Protein AF-A7SZ40-F1 (afdb_monomer)

Sequence (132 aa):
LRVLYLAQSWETMAKLIRAIAHSVDPIFNITCILGVIIYVFAVVGMRVFGPHYTAEAFGSRGIPRWNFTDFTHSFMMVFRILCSEWVEPLWDCMRVTNTAALLFFLPALIVGNFIVSSLCSRPEGKDANTAS

Solvent-accessible surface area (backbone atoms only — not comparable to full-atom values): 7582 Å² total; per-residue (Å²): 116,74,67,58,54,54,56,50,50,51,54,51,50,52,52,51,52,50,54,50,55,68,53,40,67,76,46,48,60,55,49,53,54,50,50,53,51,44,50,53,51,13,55,52,42,25,70,70,46,19,84,46,73,38,50,79,73,45,47,97,73,38,72,60,93,76,40,28,74,45,65,69,41,13,37,55,45,47,51,38,34,62,74,69,57,36,66,65,61,46,54,57,42,38,75,50,76,35,77,68,46,53,72,59,48,52,59,53,48,53,52,41,51,50,52,54,46,58,60,68,66,53,76,91,78,90,85,87,83,86,83,126

Secondary structure (DSSP, 8-state):
-HHHHHHHHHHHHHHHHHHHHHHHHHHHHHHHHHHHHHHHHHHHHHHHHGGG--HHHHGGG-S-SS-SSSHHHHHHHHHHHHTT--HHHHHHHHHHS-THHHHHHHHHHHHHHHHHHHHHTS-S-SSSS---

Structure (mmCIF, N/CA/C/O backbone):
data_AF-A7SZ40-F1
#
_entry.id   AF-A7SZ40-F1
#
loop_
_atom_site.group_PDB
_atom_site.id
_atom_site.type_symbol
_atom_site.label_atom_id
_atom_site.label_alt_id
_atom_site.label_comp_id
_atom_site.label_asym_id
_atom_site.label_entity_id
_atom_site.label_seq_id
_atom_site.pdbx_PDB_ins_code
_atom_site.Cartn_x
_atom_site.Cartn_y
_atom_site.Cartn_z
_atom_site.occupancy
_atom_site.B_iso_or_equiv
_atom_site.auth_seq_id
_atom_site.auth_comp_id
_atom_site.auth_asym_id
_atom_site.auth_atom_id
_atom_site.pdbx_PDB_model_num
ATOM 1 N N . LEU A 1 1 ? -8.849 -17.238 48.350 1.00 54.59 1 LEU A N 1
ATOM 2 C CA . LEU A 1 1 ? -8.370 -15.938 47.815 1.00 54.59 1 LEU A CA 1
ATOM 3 C C . LEU A 1 1 ? -7.775 -15.992 46.395 1.00 54.59 1 LEU A C 1
ATOM 5 O O . LEU A 1 1 ? -8.074 -15.084 45.638 1.00 54.59 1 LEU A O 1
ATOM 9 N N . ARG A 1 2 ? -6.998 -17.011 45.973 1.00 65.50 2 ARG A N 1
ATOM 10 C CA . ARG A 1 2 ? -6.407 -17.057 44.605 1.00 65.50 2 ARG A CA 1
ATOM 11 C C . ARG A 1 2 ? -7.420 -17.242 43.455 1.00 65.50 2 ARG A C 1
ATOM 13 O O . ARG A 1 2 ? -7.244 -16.660 42.397 1.00 65.50 2 ARG A O 1
ATOM 20 N N . VAL A 1 3 ? -8.504 -17.990 43.677 1.00 63.72 3 VAL A 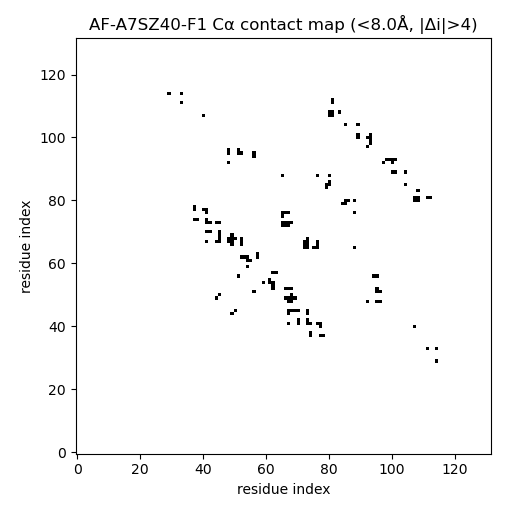N 1
ATOM 21 C CA . VAL A 1 3 ? -9.583 -18.212 42.686 1.00 63.72 3 VAL A CA 1
ATOM 22 C C . VAL A 1 3 ? -10.413 -16.948 42.407 1.00 63.72 3 VAL A C 1
ATOM 24 O O . VAL A 1 3 ? -10.858 -16.750 41.283 1.00 63.72 3 VAL A O 1
ATOM 27 N N . LEU A 1 4 ? -10.563 -16.051 43.390 1.00 54.84 4 LEU A N 1
ATOM 28 C CA . LEU A 1 4 ? -11.281 -14.781 43.209 1.00 54.84 4 LEU A CA 1
ATOM 29 C C . LEU A 1 4 ? -10.517 -13.818 42.287 1.00 54.84 4 LEU A C 1
ATOM 31 O O . LEU A 1 4 ? -11.141 -13.095 4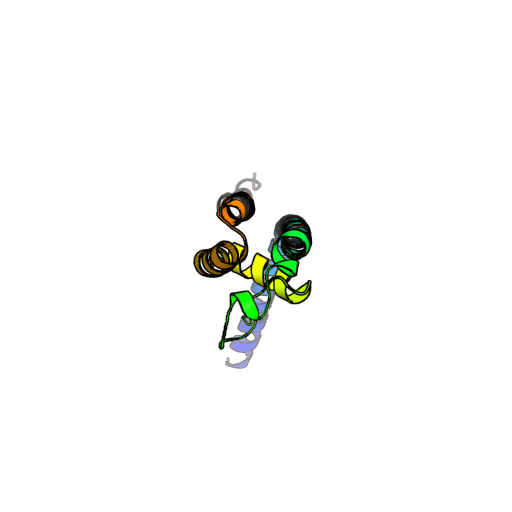1.523 1.00 54.84 4 LEU A O 1
ATOM 35 N N . TYR A 1 5 ? -9.180 -13.874 42.288 1.00 62.16 5 TYR A N 1
ATOM 36 C CA . TYR A 1 5 ? -8.341 -13.116 41.353 1.00 62.16 5 TYR A CA 1
ATOM 37 C C . TYR A 1 5 ? -8.532 -13.565 39.895 1.00 62.16 5 TYR A C 1
ATOM 39 O O . TYR A 1 5 ? -8.551 -12.722 39.003 1.00 62.16 5 TYR A O 1
ATOM 47 N N . LEU A 1 6 ? -8.717 -14.870 39.646 1.00 60.19 6 LEU A N 1
ATOM 48 C CA . LEU A 1 6 ? -9.021 -15.390 38.305 1.00 60.19 6 LEU A CA 1
ATOM 49 C C . LEU A 1 6 ? -10.449 -15.043 37.855 1.00 60.19 6 LEU A C 1
ATOM 51 O O . LEU A 1 6 ? -10.664 -14.721 36.691 1.00 60.19 6 LEU A O 1
ATOM 55 N N . ALA A 1 7 ? -11.426 -15.076 38.767 1.00 64.06 7 ALA A N 1
ATOM 56 C CA . ALA A 1 7 ? -12.791 -14.640 38.461 1.00 64.06 7 ALA A CA 1
ATOM 57 C C . ALA A 1 7 ? -12.839 -13.133 38.133 1.00 64.06 7 ALA A C 1
ATOM 59 O O . ALA A 1 7 ? -13.490 -12.717 37.176 1.00 64.06 7 ALA A O 1
ATOM 60 N N . GLN A 1 8 ? -12.078 -12.322 38.873 1.00 62.31 8 GLN A N 1
ATOM 61 C CA . GLN A 1 8 ? -11.975 -10.880 38.656 1.00 62.31 8 GLN A CA 1
ATOM 62 C C . GLN A 1 8 ? -11.199 -10.522 37.375 1.00 62.31 8 GLN A C 1
ATOM 64 O O . GLN A 1 8 ? -11.572 -9.567 36.687 1.00 62.31 8 GLN A O 1
ATOM 69 N N . SER A 1 9 ? -10.162 -11.285 37.001 1.00 72.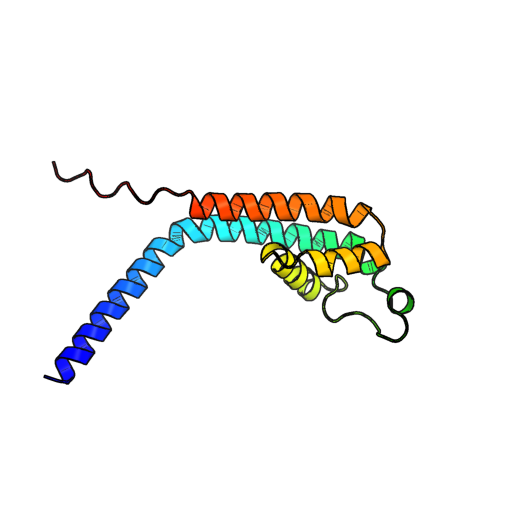88 9 SER A N 1
ATOM 70 C CA . SER A 1 9 ? -9.463 -11.088 35.722 1.00 72.88 9 SER A CA 1
ATOM 71 C C . SER A 1 9 ? -10.343 -11.467 34.528 1.00 72.88 9 SER A C 1
ATOM 73 O O . SER A 1 9 ? -10.328 -10.747 33.531 1.00 72.88 9 SER A O 1
ATOM 75 N N . TRP A 1 10 ? -11.175 -12.509 34.650 1.00 78.31 10 TRP A N 1
ATOM 76 C CA . TRP A 1 10 ? -12.138 -12.912 33.620 1.00 78.31 10 TRP A CA 1
ATOM 77 C C . TRP A 1 10 ? -13.231 -11.860 33.392 1.00 78.31 10 TRP A C 1
ATOM 79 O O . TRP A 1 10 ? -13.510 -11.498 32.248 1.00 78.31 10 TRP A O 1
ATOM 89 N N . GLU A 1 11 ? -13.805 -11.299 34.461 1.00 77.94 11 GLU A N 1
ATOM 90 C CA . GLU A 1 11 ? -14.770 -10.200 34.332 1.00 77.94 11 GLU A CA 1
ATOM 91 C C . GLU A 1 11 ? -14.147 -8.926 33.748 1.00 77.94 11 GLU A C 1
ATOM 93 O O . GLU A 1 11 ? -14.786 -8.230 32.958 1.00 77.94 11 GLU A O 1
ATOM 98 N N . THR A 1 12 ? -12.902 -8.614 34.116 1.00 81.88 12 THR A N 1
ATOM 99 C CA . THR A 1 12 ? -12.181 -7.446 33.586 1.00 81.88 12 THR A CA 1
ATOM 100 C C . THR A 1 12 ? -11.863 -7.629 32.099 1.00 81.88 12 THR A C 1
ATOM 102 O O . THR A 1 12 ? -12.130 -6.733 31.301 1.00 81.88 12 THR A O 1
ATOM 105 N N . MET A 1 13 ? -11.399 -8.813 31.690 1.00 80.50 13 MET A N 1
ATOM 106 C CA . MET A 1 13 ? -11.206 -9.164 30.278 1.00 80.50 13 MET A CA 1
ATOM 107 C C . MET A 1 13 ? -12.510 -9.094 29.480 1.00 80.50 13 MET A C 1
ATOM 109 O O . MET A 1 13 ? -12.525 -8.551 28.380 1.00 80.50 13 MET A O 1
ATOM 113 N N . ALA A 1 14 ? -13.616 -9.605 30.030 1.00 82.88 14 ALA A N 1
ATOM 114 C CA . ALA A 1 14 ? -14.916 -9.563 29.364 1.00 82.88 14 ALA A CA 1
ATOM 115 C C . ALA A 1 14 ? -15.415 -8.121 29.162 1.00 82.88 14 ALA A C 1
ATOM 117 O O . ALA A 1 14 ? -16.004 -7.817 28.123 1.00 82.88 14 ALA A O 1
ATOM 118 N N . LYS A 1 15 ? -15.147 -7.221 30.119 1.00 83.69 15 LYS A N 1
ATOM 119 C CA . LYS A 1 15 ? -15.425 -5.781 29.984 1.00 83.69 15 LYS A CA 1
ATOM 120 C C . LYS A 1 15 ? -14.569 -5.145 28.883 1.00 83.69 15 LYS A C 1
ATOM 122 O O . LYS A 1 15 ? -15.116 -4.416 28.063 1.00 83.69 15 LYS A O 1
ATOM 127 N N . LEU A 1 16 ? -13.278 -5.478 28.803 1.00 84.56 16 LEU A N 1
ATOM 128 C CA . LEU A 1 16 ? -12.390 -5.005 27.730 1.00 84.56 16 LEU A CA 1
ATOM 129 C C . LEU A 1 16 ? -12.832 -5.509 26.348 1.00 84.56 16 LEU A C 1
ATOM 131 O O . LEU A 1 16 ? -12.909 -4.724 25.410 1.00 84.56 16 LEU A O 1
ATOM 135 N N . ILE A 1 17 ? -13.195 -6.788 26.224 1.00 85.62 17 ILE A N 1
ATOM 136 C CA . ILE A 1 17 ? -13.687 -7.365 24.962 1.00 85.62 17 ILE A CA 1
ATOM 137 C C . ILE A 1 17 ? -14.999 -6.700 24.530 1.00 85.62 17 ILE A C 1
ATOM 139 O O . ILE A 1 17 ? -15.158 -6.391 23.353 1.00 85.62 17 ILE A O 1
ATOM 143 N N . ARG A 1 18 ? -15.926 -6.426 25.460 1.00 83.06 18 ARG A N 1
ATOM 144 C CA . ARG A 1 18 ? -17.162 -5.681 25.148 1.00 83.06 18 ARG A CA 1
ATOM 145 C C . ARG A 1 18 ? -16.889 -4.237 24.743 1.00 83.06 18 ARG A C 1
ATOM 147 O O . ARG A 1 18 ? -17.533 -3.756 23.819 1.00 83.06 18 ARG A O 1
ATOM 154 N N . ALA A 1 19 ? -15.937 -3.570 25.394 1.00 82.00 19 ALA A N 1
ATOM 155 C CA . ALA A 1 19 ? -15.529 -2.216 25.028 1.00 82.00 19 ALA A CA 1
ATOM 156 C C . ALA A 1 19 ? -14.921 -2.174 23.615 1.00 82.00 19 ALA A C 1
ATOM 158 O O . ALA A 1 19 ? -15.258 -1.293 22.825 1.00 82.00 19 ALA A O 1
ATOM 159 N N . ILE A 1 20 ? -14.098 -3.169 23.261 1.00 83.50 20 ILE A N 1
ATOM 160 C CA . ILE A 1 20 ? -13.578 -3.336 21.899 1.00 83.50 20 ILE A CA 1
ATOM 161 C C . ILE A 1 20 ? -14.734 -3.595 20.929 1.00 83.50 20 ILE A C 1
ATOM 163 O O . ILE A 1 20 ? -14.846 -2.886 19.938 1.00 83.50 20 ILE A O 1
ATOM 167 N N . ALA A 1 21 ? -15.630 -4.541 21.229 1.00 82.56 21 ALA A N 1
ATOM 168 C CA . ALA A 1 21 ? -16.752 -4.897 20.359 1.00 82.56 21 ALA A CA 1
ATOM 169 C C . ALA A 1 21 ? -17.688 -3.709 20.072 1.00 82.56 21 ALA A C 1
ATOM 171 O O . ALA A 1 21 ? -18.026 -3.474 18.919 1.00 82.56 21 ALA A O 1
ATOM 172 N N . HIS A 1 22 ? -18.028 -2.909 21.086 1.00 79.75 22 HIS A N 1
ATOM 173 C CA . HIS A 1 22 ? -18.842 -1.698 20.918 1.00 79.75 22 HIS A CA 1
ATOM 174 C C . HIS A 1 22 ? -18.119 -0.610 20.105 1.00 79.75 22 HIS A C 1
ATOM 176 O O . HIS A 1 22 ? -18.740 0.221 19.445 1.00 79.75 22 HIS A O 1
ATOM 182 N N . SER A 1 23 ? -16.786 -0.618 20.129 1.00 76.94 23 SER A N 1
ATOM 183 C CA . SER A 1 23 ? -15.970 0.285 19.321 1.00 76.94 23 SER A CA 1
ATOM 184 C C . SER A 1 23 ? -15.819 -0.196 17.873 1.00 76.94 23 SER A C 1
ATOM 186 O O . SER A 1 23 ? -15.443 0.603 17.021 1.00 76.94 23 SER A O 1
ATOM 188 N N . VAL A 1 24 ? -16.119 -1.463 17.554 1.00 80.75 24 VAL A N 1
ATOM 189 C CA . VAL A 1 24 ? -15.955 -2.012 16.196 1.00 80.75 24 VAL A CA 1
ATOM 190 C C . VAL A 1 24 ? -17.021 -1.490 15.233 1.00 80.75 24 VAL A C 1
ATOM 192 O O . VAL A 1 24 ? -16.668 -1.195 14.093 1.00 80.75 24 VAL A O 1
ATOM 195 N N . ASP A 1 25 ? -18.277 -1.298 15.653 1.00 74.44 25 ASP A N 1
ATOM 196 C CA . ASP A 1 25 ? -19.354 -0.874 14.735 1.00 74.44 25 ASP A CA 1
ATOM 197 C C . ASP A 1 25 ? -19.050 0.463 14.022 1.00 74.44 25 ASP A C 1
ATOM 199 O O . ASP A 1 25 ? -19.160 0.543 12.792 1.00 74.44 25 ASP A O 1
ATOM 203 N N . PRO A 1 26 ? -18.570 1.514 14.718 1.00 78.00 26 PRO A N 1
ATOM 204 C CA . PRO A 1 26 ? -18.209 2.774 14.076 1.00 78.00 26 PRO A CA 1
ATOM 205 C C . PRO A 1 26 ? -16.876 2.725 13.316 1.00 78.00 26 PRO A C 1
ATOM 207 O O . PRO A 1 26 ? -16.641 3.595 12.472 1.00 78.00 26 PRO A O 1
ATOM 210 N N . ILE A 1 27 ? -15.990 1.779 13.649 1.00 80.69 27 ILE A N 1
ATOM 211 C CA . ILE A 1 27 ? -14.688 1.574 12.993 1.00 80.69 27 ILE A CA 1
ATOM 212 C C . ILE A 1 27 ? -14.883 0.823 11.673 1.00 80.69 27 ILE A C 1
ATOM 214 O O . ILE A 1 27 ? -14.288 1.197 10.665 1.00 80.69 27 ILE A O 1
ATOM 218 N N . PHE A 1 28 ? -15.768 -0.174 11.647 1.00 82.62 28 PHE A N 1
ATOM 219 C CA . PHE A 1 28 ? -15.986 -1.052 10.502 1.00 82.62 28 PHE A CA 1
ATOM 220 C C . PHE A 1 28 ? -16.405 -0.291 9.242 1.00 82.62 28 PHE A C 1
ATOM 222 O O . PHE A 1 28 ? -15.873 -0.556 8.170 1.00 82.62 28 PHE A O 1
ATOM 229 N N . ASN A 1 29 ? -17.283 0.709 9.362 1.00 82.19 29 ASN A N 1
ATOM 230 C CA . ASN A 1 29 ? -17.687 1.538 8.221 1.00 82.19 29 ASN A CA 1
ATOM 231 C C . ASN A 1 29 ? -16.478 2.248 7.572 1.00 82.19 29 ASN A C 1
ATOM 233 O O . ASN A 1 29 ? -16.287 2.210 6.357 1.00 82.19 29 ASN A O 1
ATOM 237 N N . ILE A 1 30 ? -15.599 2.823 8.398 1.00 81.69 30 ILE A N 1
ATOM 238 C CA . ILE A 1 30 ? -14.377 3.494 7.938 1.00 81.69 30 ILE A CA 1
ATOM 239 C C . ILE A 1 30 ? -13.396 2.473 7.345 1.00 81.69 30 ILE A C 1
ATOM 241 O O . ILE A 1 30 ? -12.816 2.719 6.287 1.00 81.69 30 ILE A O 1
ATOM 245 N N . THR A 1 31 ? -13.247 1.305 7.976 1.00 84.19 31 THR A N 1
ATOM 246 C CA . THR A 1 31 ? -12.420 0.200 7.469 1.00 84.19 31 THR A CA 1
ATOM 247 C C . THR A 1 31 ? -12.914 -0.318 6.118 1.00 84.19 31 THR A C 1
ATOM 249 O O . THR A 1 31 ? -12.094 -0.572 5.239 1.00 84.19 31 THR A O 1
ATOM 252 N N . CYS A 1 32 ? -14.227 -0.434 5.907 1.00 86.44 32 CYS A N 1
ATOM 253 C CA . CYS A 1 32 ? -14.800 -0.822 4.619 1.00 86.44 32 CYS A CA 1
ATOM 254 C C . CYS A 1 32 ? -14.475 0.198 3.527 1.00 86.44 32 CYS A C 1
ATOM 256 O O . CYS A 1 32 ? -14.009 -0.190 2.455 1.00 86.44 32 CYS A O 1
ATOM 258 N N . ILE A 1 33 ? -14.661 1.492 3.802 1.00 86.25 33 ILE A N 1
ATOM 259 C CA . ILE A 1 33 ? -14.327 2.567 2.855 1.00 86.25 33 ILE A CA 1
ATOM 260 C C . ILE A 1 33 ? -12.830 2.537 2.519 1.00 86.25 33 ILE A C 1
ATOM 262 O O . ILE A 1 33 ? -12.458 2.556 1.345 1.00 86.25 33 ILE A O 1
ATOM 266 N N . LEU A 1 34 ? -11.971 2.415 3.536 1.00 83.94 34 LEU A N 1
ATOM 267 C CA . LEU A 1 34 ? -10.526 2.285 3.354 1.00 83.94 34 LEU A CA 1
ATOM 268 C C . LEU A 1 34 ? -10.171 1.047 2.518 1.00 83.94 34 LEU A C 1
ATOM 270 O O . LEU A 1 34 ? -9.344 1.136 1.616 1.00 83.94 34 LEU A O 1
ATOM 274 N N . GLY A 1 35 ? -10.822 -0.091 2.764 1.00 87.50 35 GLY A N 1
ATOM 275 C CA . GLY A 1 35 ? -10.628 -1.325 2.003 1.00 87.50 35 GLY A CA 1
ATOM 276 C C . GLY A 1 35 ? -10.975 -1.174 0.520 1.00 87.50 35 GLY A C 1
ATOM 277 O O . GLY A 1 35 ? -10.218 -1.635 -0.334 1.00 87.50 35 GLY A O 1
ATOM 278 N N . VAL A 1 36 ? -12.067 -0.474 0.197 1.00 89.69 36 VAL A N 1
ATOM 279 C CA . VAL A 1 36 ? -12.441 -0.160 -1.196 1.00 89.69 36 VAL A CA 1
ATOM 280 C C . VAL A 1 36 ? -11.397 0.743 -1.852 1.00 89.69 36 VAL A C 1
ATOM 282 O O . VAL A 1 36 ? -10.998 0.497 -2.989 1.00 89.69 36 VAL A O 1
ATOM 285 N N . ILE A 1 37 ? -10.908 1.753 -1.131 1.00 86.12 37 ILE A N 1
ATOM 286 C CA . ILE A 1 37 ? -9.844 2.639 -1.614 1.00 86.12 37 ILE A CA 1
ATOM 287 C C . ILE A 1 37 ? -8.575 1.827 -1.911 1.00 86.12 37 ILE A C 1
ATOM 289 O O . ILE A 1 37 ? -8.043 1.912 -3.019 1.00 86.12 37 ILE A O 1
ATOM 293 N N . ILE A 1 38 ? -8.132 0.983 -0.972 1.00 89.56 38 ILE A N 1
ATOM 294 C CA . ILE A 1 38 ? -6.971 0.098 -1.154 1.00 89.56 38 ILE A CA 1
ATOM 295 C C . ILE A 1 38 ? -7.155 -0.790 -2.385 1.00 89.56 38 ILE A C 1
ATOM 297 O O . ILE A 1 38 ? -6.227 -0.925 -3.178 1.00 89.56 38 ILE A O 1
ATOM 301 N N . TYR A 1 39 ? -8.341 -1.371 -2.569 1.00 91.19 39 TYR A N 1
ATOM 302 C CA . TYR A 1 39 ? -8.644 -2.215 -3.721 1.00 91.19 39 TYR A CA 1
ATOM 303 C C . TYR A 1 39 ? -8.486 -1.461 -5.048 1.00 91.19 39 TYR A C 1
ATOM 305 O O . TYR A 1 39 ? -7.795 -1.942 -5.948 1.00 91.19 39 TYR A O 1
ATOM 313 N N . VAL A 1 40 ? -9.071 -0.264 -5.160 1.00 91.69 40 VAL A N 1
ATOM 314 C CA . VAL A 1 40 ? -8.967 0.564 -6.372 1.00 91.69 40 VAL A CA 1
ATOM 315 C C . VAL A 1 40 ? -7.508 0.923 -6.654 1.00 91.69 40 VAL A C 1
ATOM 317 O O . VAL A 1 40 ? -7.037 0.712 -7.772 1.00 91.69 40 VAL A O 1
ATOM 320 N N . PHE A 1 41 ? -6.767 1.394 -5.647 1.00 88.69 41 PHE A N 1
ATOM 321 C CA . PHE A 1 41 ? -5.347 1.713 -5.806 1.00 88.69 41 PHE A CA 1
ATOM 322 C C . PHE A 1 41 ? -4.516 0.470 -6.158 1.00 88.69 41 PHE A C 1
ATOM 324 O O . PHE A 1 41 ? -3.665 0.549 -7.036 1.00 88.69 41 PHE A O 1
ATOM 331 N N . ALA A 1 42 ? -4.775 -0.699 -5.572 1.00 91.12 42 ALA A N 1
ATOM 332 C CA . ALA A 1 42 ? -4.045 -1.925 -5.904 1.00 91.12 42 ALA A CA 1
ATOM 333 C C . ALA A 1 42 ? -4.264 -2.348 -7.367 1.00 91.12 42 ALA A C 1
ATOM 335 O O . ALA A 1 42 ? -3.307 -2.701 -8.059 1.00 91.12 42 ALA A O 1
ATOM 336 N N . VAL A 1 43 ? -5.505 -2.265 -7.860 1.00 91.56 43 VAL A N 1
ATOM 337 C CA . VAL A 1 43 ? -5.828 -2.581 -9.260 1.00 91.56 43 VAL A CA 1
ATOM 338 C C . VAL A 1 43 ? -5.190 -1.566 -10.204 1.00 91.56 43 VAL A C 1
ATOM 340 O O . VAL A 1 43 ? -4.530 -1.963 -11.161 1.00 91.56 43 VAL A O 1
ATOM 343 N N . VAL A 1 44 ? -5.339 -0.265 -9.943 1.00 90.44 44 VAL A N 1
ATOM 344 C CA . VAL A 1 44 ? -4.736 0.777 -10.790 1.00 90.44 44 VAL A CA 1
ATOM 345 C C . VAL A 1 44 ? -3.209 0.672 -10.774 1.00 90.44 44 VAL A C 1
ATOM 347 O O . VAL A 1 44 ? -2.590 0.718 -11.833 1.00 90.44 44 VAL A O 1
ATOM 350 N N . GLY A 1 45 ? -2.604 0.458 -9.605 1.00 86.88 45 GLY A N 1
ATOM 351 C CA . GLY A 1 45 ? -1.160 0.309 -9.444 1.00 86.88 45 GLY A CA 1
ATOM 352 C C . GLY A 1 45 ? -0.601 -0.871 -10.236 1.00 86.88 45 GLY A C 1
ATOM 353 O O . GLY A 1 45 ? 0.381 -0.711 -10.955 1.00 86.88 45 GLY A O 1
ATOM 354 N N . MET A 1 46 ? -1.270 -2.026 -10.213 1.00 88.81 46 MET A N 1
ATOM 355 C CA . MET A 1 46 ? -0.896 -3.151 -11.075 1.00 88.81 46 MET A CA 1
ATOM 356 C C . MET A 1 46 ? -0.990 -2.791 -12.560 1.00 88.81 46 MET A C 1
ATOM 358 O O . MET A 1 46 ? -0.103 -3.127 -13.338 1.00 88.81 46 MET A O 1
ATOM 362 N N . ARG A 1 47 ? -2.066 -2.120 -12.985 1.00 88.38 47 ARG A N 1
ATOM 363 C CA . ARG A 1 47 ? -2.265 -1.801 -14.407 1.00 88.38 47 ARG A CA 1
ATOM 364 C C . ARG A 1 47 ? -1.258 -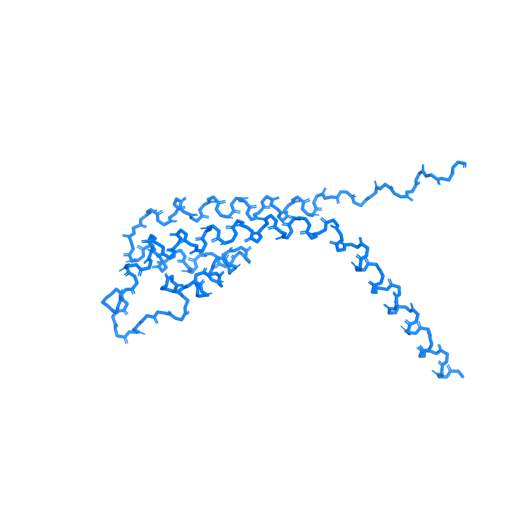0.782 -14.925 1.00 88.38 47 ARG A C 1
ATOM 366 O O . ARG A 1 47 ? -0.840 -0.891 -16.072 1.00 88.38 47 ARG A O 1
ATOM 373 N N . VAL A 1 48 ? -0.888 0.185 -14.091 1.00 85.94 48 VAL A N 1
ATOM 374 C CA . VAL A 1 48 ? 0.035 1.265 -14.452 1.00 85.94 48 VAL A CA 1
ATOM 375 C C . VAL A 1 48 ? 1.484 0.826 -14.287 1.00 85.94 48 VAL A C 1
ATOM 377 O O . VAL A 1 48 ? 2.263 0.981 -15.217 1.00 85.94 48 VAL A O 1
ATOM 380 N N . PHE A 1 49 ? 1.861 0.271 -13.134 1.00 84.25 49 PHE A N 1
ATOM 381 C CA . PHE A 1 49 ? 3.257 -0.045 -12.821 1.00 84.25 49 PHE A CA 1
ATOM 382 C C . PHE A 1 49 ? 3.638 -1.491 -13.149 1.00 84.25 49 PHE A C 1
ATOM 384 O O . PHE A 1 49 ? 4.796 -1.741 -13.467 1.00 84.25 49 PHE A O 1
ATOM 391 N N . GLY A 1 50 ? 2.698 -2.439 -13.115 1.00 83.62 50 GLY A N 1
ATOM 392 C CA . GLY A 1 50 ? 2.966 -3.868 -13.322 1.00 83.62 50 GLY A CA 1
ATOM 393 C C . GLY A 1 50 ? 3.759 -4.198 -14.594 1.00 83.62 50 GLY A C 1
ATOM 394 O O . GLY A 1 50 ? 4.756 -4.908 -14.481 1.00 83.62 50 GLY A O 1
ATOM 395 N N . PRO A 1 51 ? 3.424 -3.640 -15.778 1.00 83.38 51 PRO A N 1
ATOM 396 C CA . PRO A 1 51 ? 4.184 -3.883 -17.009 1.00 83.38 51 PRO A CA 1
ATOM 397 C C . PRO A 1 51 ? 5.629 -3.372 -16.970 1.00 83.38 51 PRO A C 1
ATOM 399 O O . PRO A 1 51 ? 6.472 -3.852 -17.723 1.00 83.38 51 PRO A O 1
ATOM 402 N N . HIS A 1 52 ? 5.916 -2.391 -16.115 1.00 81.56 52 HIS A N 1
ATOM 403 C CA . HIS A 1 52 ? 7.239 -1.790 -16.011 1.00 81.56 52 HIS A CA 1
ATOM 404 C C . HIS A 1 52 ? 8.153 -2.554 -15.043 1.00 81.56 52 HIS A C 1
ATOM 406 O O . HIS A 1 52 ? 9.369 -2.484 -15.195 1.00 81.56 52 HIS A O 1
ATOM 412 N N . TYR A 1 53 ? 7.604 -3.327 -14.093 1.00 79.81 53 TYR A N 1
ATOM 413 C CA . TYR A 1 53 ? 8.374 -4.176 -13.171 1.00 79.81 53 TYR A CA 1
ATOM 414 C C . TYR A 1 53 ? 8.992 -5.387 -13.901 1.00 79.81 53 TYR A C 1
ATOM 416 O O . TYR A 1 53 ? 8.562 -6.529 -13.740 1.00 79.81 53 TYR A O 1
ATOM 424 N N . THR A 1 54 ? 10.023 -5.144 -14.710 1.00 77.19 54 THR A N 1
ATOM 425 C CA . THR A 1 54 ? 10.771 -6.173 -15.444 1.00 77.19 54 THR A CA 1
ATOM 426 C C . THR A 1 54 ? 12.119 -6.461 -14.781 1.00 77.19 54 THR A C 1
ATOM 428 O O . THR A 1 54 ? 12.674 -5.635 -14.054 1.00 77.19 54 THR A O 1
ATOM 431 N N . ALA A 1 55 ? 12.686 -7.644 -15.042 1.00 70.06 55 ALA A N 1
ATOM 432 C CA . ALA A 1 55 ? 14.015 -8.011 -14.544 1.00 70.06 55 ALA A CA 1
ATOM 433 C C . ALA A 1 55 ? 15.122 -7.062 -15.051 1.00 70.06 55 ALA A C 1
ATOM 435 O O . ALA A 1 55 ? 16.122 -6.859 -14.368 1.00 70.06 55 ALA A O 1
ATOM 436 N N . GLU A 1 56 ? 14.919 -6.427 -16.209 1.00 68.25 56 GLU A N 1
ATOM 437 C CA . GLU A 1 56 ? 15.837 -5.434 -16.777 1.00 68.25 56 GLU A CA 1
ATOM 438 C C . GLU A 1 56 ? 15.864 -4.131 -15.966 1.00 68.25 56 GLU A C 1
ATOM 440 O O . GLU A 1 56 ? 16.930 -3.544 -15.793 1.00 68.25 56 GLU A O 1
ATOM 445 N N . ALA A 1 57 ? 14.727 -3.716 -15.391 1.00 68.75 57 ALA A N 1
ATOM 446 C CA . ALA A 1 57 ? 14.635 -2.503 -14.575 1.00 68.75 57 ALA A CA 1
ATOM 447 C C . ALA A 1 57 ? 15.369 -2.620 -13.223 1.00 68.75 57 ALA A C 1
ATOM 449 O O . ALA A 1 57 ? 15.787 -1.613 -12.651 1.00 68.75 57 ALA A O 1
ATOM 450 N N . PHE A 1 58 ? 15.555 -3.845 -12.717 1.00 71.25 58 PHE A N 1
ATOM 451 C CA . PHE A 1 58 ? 16.190 -4.116 -11.419 1.00 71.25 58 PHE A CA 1
ATOM 452 C C . PHE A 1 58 ? 17.544 -4.846 -11.519 1.00 71.25 58 PHE A C 1
ATOM 454 O O . PHE A 1 58 ? 18.206 -5.080 -10.500 1.00 71.25 58 PHE A O 1
ATOM 461 N N . GLY A 1 59 ? 18.000 -5.159 -12.736 1.00 71.56 59 GLY A N 1
ATOM 462 C CA . GLY A 1 59 ? 19.311 -5.749 -13.007 1.00 71.56 59 GLY A CA 1
ATOM 463 C C . GLY A 1 59 ? 19.540 -7.091 -12.297 1.00 71.56 59 GLY A C 1
ATOM 464 O O . GLY A 1 59 ? 18.651 -7.935 -12.207 1.00 71.56 59 GLY A O 1
ATOM 465 N N . SER A 1 60 ? 20.744 -7.296 -11.750 1.00 65.00 60 SER A N 1
ATOM 466 C CA . SER A 1 60 ? 21.152 -8.559 -11.106 1.00 65.00 60 SER A CA 1
ATOM 467 C C . SER A 1 60 ? 20.408 -8.900 -9.809 1.00 65.00 60 SER A C 1
ATOM 469 O O . SER A 1 60 ? 20.556 -10.011 -9.302 1.00 65.00 60 SER A O 1
ATOM 471 N N . ARG A 1 61 ? 19.615 -7.968 -9.258 1.00 64.75 61 ARG A N 1
ATOM 472 C CA . ARG A 1 61 ? 18.819 -8.187 -8.038 1.00 64.75 61 ARG A CA 1
ATOM 473 C C . ARG A 1 61 ? 17.462 -8.844 -8.307 1.00 64.75 61 ARG A C 1
ATOM 475 O O . ARG A 1 61 ? 16.860 -9.339 -7.358 1.00 64.75 61 ARG A O 1
ATOM 482 N N . GLY A 1 62 ? 17.012 -8.894 -9.565 1.00 71.19 62 GLY A N 1
ATOM 483 C CA . GLY A 1 62 ? 15.692 -9.421 -9.923 1.00 71.19 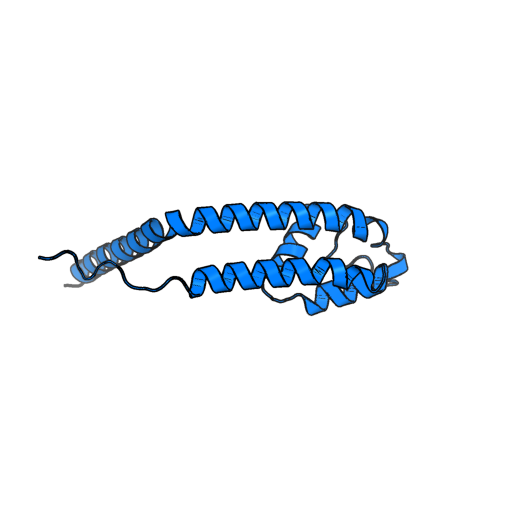62 GLY A CA 1
ATOM 484 C C . GLY A 1 62 ? 14.537 -8.555 -9.402 1.00 71.19 62 GLY A C 1
ATOM 485 O O . GLY A 1 62 ? 14.747 -7.488 -8.829 1.00 71.19 62 GLY A O 1
ATOM 486 N N . ILE A 1 63 ? 13.299 -9.003 -9.629 1.00 76.69 63 ILE A N 1
ATOM 487 C CA . ILE A 1 63 ? 12.091 -8.273 -9.212 1.00 76.69 63 ILE A CA 1
ATOM 488 C C . ILE A 1 63 ? 12.052 -8.194 -7.673 1.00 76.69 63 ILE A C 1
ATOM 490 O O . ILE A 1 63 ? 12.179 -9.229 -7.010 1.00 76.69 63 ILE A O 1
ATOM 494 N N . PRO A 1 64 ? 11.864 -7.001 -7.078 1.00 78.19 64 PRO A N 1
ATOM 495 C CA . PRO A 1 64 ? 11.799 -6.856 -5.630 1.00 78.19 64 PRO A CA 1
ATOM 496 C C . PRO A 1 64 ? 10.599 -7.612 -5.047 1.00 78.19 64 PRO A C 1
ATOM 498 O O . PRO A 1 64 ? 9.545 -7.737 -5.672 1.00 78.19 64 PRO A O 1
ATOM 501 N N . ARG A 1 65 ? 10.736 -8.081 -3.800 1.00 81.00 65 ARG A N 1
ATOM 502 C CA . ARG A 1 65 ? 9.659 -8.770 -3.056 1.00 81.00 65 ARG A CA 1
ATOM 503 C C . ARG A 1 65 ? 8.386 -7.919 -2.930 1.00 81.00 65 ARG A C 1
ATOM 505 O O . ARG A 1 65 ? 7.289 -8.454 -2.824 1.00 81.00 65 ARG A O 1
ATOM 512 N N . TRP A 1 66 ? 8.565 -6.604 -2.925 1.00 84.56 66 TRP A N 1
ATOM 513 C CA . TRP A 1 66 ? 7.536 -5.581 -2.827 1.00 84.56 66 TRP A CA 1
ATOM 514 C C . TRP A 1 66 ? 7.348 -4.954 -4.209 1.00 84.56 66 TRP A C 1
ATOM 516 O O . TRP A 1 66 ? 8.181 -4.171 -4.652 1.00 84.56 66 TRP A O 1
ATOM 526 N N . ASN A 1 67 ? 6.305 -5.364 -4.927 1.00 84.81 67 ASN A N 1
ATOM 527 C CA . ASN A 1 67 ? 6.112 -5.007 -6.331 1.00 84.81 67 ASN A CA 1
ATOM 528 C C . ASN A 1 67 ? 4.623 -4.852 -6.684 1.00 84.81 67 ASN A C 1
ATOM 530 O O . ASN A 1 67 ? 3.741 -5.131 -5.869 1.00 84.81 67 ASN A O 1
ATOM 534 N N . PHE A 1 68 ? 4.369 -4.426 -7.922 1.00 87.00 68 PHE A N 1
ATOM 535 C CA . PHE A 1 68 ? 3.031 -4.277 -8.496 1.00 87.00 68 PHE A CA 1
ATOM 536 C C . PHE A 1 68 ? 2.724 -5.321 -9.589 1.00 87.00 68 PHE A C 1
ATOM 538 O O . PHE A 1 68 ? 1.911 -5.061 -10.474 1.00 87.00 68 PHE A O 1
ATOM 545 N N . THR A 1 69 ? 3.379 -6.491 -9.574 1.00 85.75 69 THR A N 1
ATOM 546 C CA . THR A 1 69 ? 3.181 -7.512 -10.626 1.00 85.75 69 THR A CA 1
ATOM 547 C C . THR A 1 69 ? 1.846 -8.233 -10.472 1.00 85.75 69 THR A C 1
ATOM 549 O O . THR A 1 69 ? 1.132 -8.421 -11.451 1.00 85.75 69 THR A O 1
ATOM 552 N N . ASP A 1 70 ? 1.482 -8.579 -9.234 1.00 88.44 70 ASP A N 1
ATOM 553 C CA . ASP A 1 70 ? 0.256 -9.314 -8.909 1.00 88.44 70 ASP A CA 1
ATOM 554 C C . ASP A 1 70 ? -0.632 -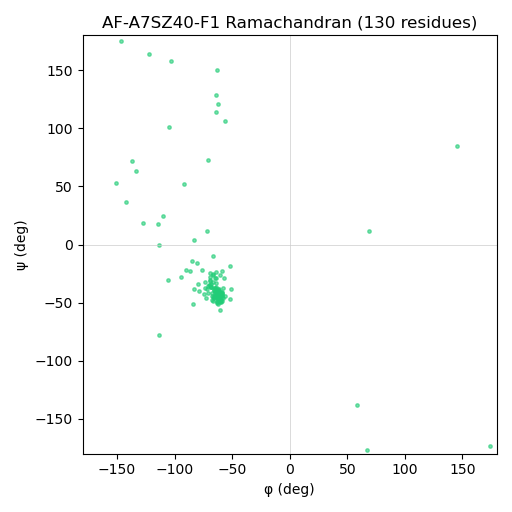8.549 -7.935 1.00 88.44 70 ASP A C 1
ATOM 556 O O . ASP A 1 70 ? -0.200 -7.618 -7.249 1.00 88.44 70 ASP A O 1
ATOM 560 N N . PHE A 1 71 ? -1.898 -8.965 -7.843 1.00 89.00 71 PHE A N 1
ATOM 561 C CA . PHE A 1 71 ? -2.899 -8.259 -7.044 1.00 89.00 71 PHE A CA 1
ATOM 562 C C . PHE A 1 71 ? -2.535 -8.294 -5.565 1.00 89.00 71 PHE A C 1
ATOM 564 O O . PHE A 1 71 ? -2.561 -7.264 -4.902 1.00 89.00 71 PHE A O 1
ATOM 571 N N . THR A 1 72 ? -2.131 -9.460 -5.063 1.00 88.19 72 THR A N 1
ATOM 572 C CA . THR A 1 72 ? -1.755 -9.643 -3.660 1.00 88.19 72 THR A CA 1
ATOM 573 C C . THR A 1 72 ? -0.526 -8.809 -3.290 1.00 88.19 72 THR A C 1
ATOM 575 O O . THR A 1 72 ? -0.530 -8.149 -2.253 1.00 88.19 72 THR A O 1
ATOM 578 N N . HIS A 1 73 ? 0.496 -8.776 -4.153 1.00 89.56 73 HIS A N 1
ATOM 579 C CA . HIS A 1 73 ? 1.693 -7.952 -3.951 1.00 89.56 73 HIS A CA 1
ATOM 580 C C . HIS A 1 73 ? 1.356 -6.453 -3.992 1.00 89.56 73 HIS A C 1
ATOM 582 O O . HIS A 1 73 ? 1.727 -5.715 -3.079 1.00 89.56 73 HIS A O 1
ATOM 588 N N . SER A 1 74 ? 0.546 -6.029 -4.968 1.00 89.94 74 SER A N 1
ATOM 589 C CA . SER A 1 74 ? 0.062 -4.646 -5.094 1.00 89.94 74 SER A CA 1
ATOM 590 C C . SER A 1 74 ? -0.789 -4.219 -3.895 1.00 89.94 74 SER A C 1
ATOM 592 O O . SER A 1 74 ? -0.656 -3.103 -3.399 1.00 89.94 74 SER A O 1
ATOM 594 N N . PHE A 1 75 ? -1.644 -5.109 -3.391 1.00 90.06 75 PHE A N 1
ATOM 595 C CA . PHE A 1 75 ? -2.474 -4.864 -2.215 1.00 90.06 75 PHE A CA 1
ATOM 596 C C . PHE A 1 75 ? -1.616 -4.638 -0.967 1.00 90.06 75 PHE A C 1
ATOM 598 O O . PHE A 1 75 ? -1.795 -3.639 -0.270 1.00 90.06 75 PHE A O 1
ATOM 605 N N . MET A 1 76 ? -0.647 -5.523 -0.708 1.00 89.31 76 MET A N 1
ATOM 606 C CA . MET A 1 76 ? 0.263 -5.367 0.431 1.00 89.31 76 MET A CA 1
ATOM 607 C C . MET A 1 76 ? 1.143 -4.114 0.300 1.00 89.31 76 MET A C 1
ATOM 609 O O . MET A 1 76 ? 1.440 -3.470 1.305 1.00 89.31 76 MET A O 1
ATOM 613 N N . MET A 1 77 ? 1.517 -3.732 -0.925 1.00 88.94 77 MET A N 1
ATOM 614 C CA . MET A 1 77 ? 2.228 -2.482 -1.207 1.00 88.94 77 MET A CA 1
ATOM 615 C C . MET A 1 77 ? 1.407 -1.247 -0.837 1.00 88.94 77 MET A C 1
ATOM 617 O O . MET A 1 77 ? 1.887 -0.390 -0.096 1.00 88.94 77 MET A O 1
ATOM 621 N N . VAL A 1 78 ? 0.156 -1.167 -1.298 1.00 89.00 78 VAL A N 1
ATOM 622 C CA . VAL A 1 78 ? -0.753 -0.061 -0.951 1.00 89.00 78 VAL A CA 1
ATOM 623 C C . VAL A 1 78 ? -1.021 -0.021 0.552 1.00 89.00 78 VAL A C 1
ATOM 625 O O . VAL A 1 78 ? -1.031 1.056 1.145 1.00 89.00 78 VAL A O 1
ATOM 628 N N . PHE A 1 79 ? -1.154 -1.182 1.195 1.00 87.25 79 PHE A N 1
ATOM 629 C CA . PHE A 1 79 ? -1.262 -1.262 2.648 1.00 87.25 79 PHE A CA 1
ATOM 630 C C . PHE A 1 79 ? -0.027 -0.675 3.363 1.00 87.25 79 PHE A C 1
ATOM 632 O O . PHE A 1 79 ? -0.192 0.171 4.239 1.00 87.25 79 PHE A O 1
ATOM 639 N N . ARG A 1 80 ? 1.204 -1.028 2.951 1.00 87.31 80 ARG A N 1
ATOM 640 C CA . ARG A 1 80 ? 2.444 -0.438 3.510 1.00 87.31 80 ARG A CA 1
ATOM 641 C C . ARG A 1 80 ? 2.507 1.081 3.344 1.00 87.31 80 ARG A C 1
ATOM 643 O O . ARG A 1 80 ? 2.884 1.782 4.280 1.00 87.31 80 ARG A O 1
ATOM 650 N N . ILE A 1 81 ? 2.095 1.593 2.185 1.00 87.00 81 ILE A N 1
ATOM 651 C CA . ILE A 1 81 ? 2.046 3.037 1.905 1.00 87.00 81 ILE A CA 1
ATOM 652 C C . ILE A 1 81 ? 1.132 3.753 2.911 1.00 87.00 81 ILE A C 1
ATOM 654 O O . ILE A 1 81 ? 1.498 4.804 3.438 1.00 87.00 81 ILE A O 1
ATOM 658 N N . LEU A 1 82 ? -0.027 3.166 3.226 1.00 83.75 82 LEU A N 1
ATOM 659 C CA . LEU A 1 82 ? -0.967 3.712 4.211 1.00 83.75 82 LEU A CA 1
ATOM 660 C C . LEU A 1 82 ? -0.443 3.636 5.650 1.00 83.75 82 LEU A C 1
ATOM 662 O O . LEU A 1 82 ? -0.759 4.506 6.458 1.00 83.75 82 LEU A O 1
ATOM 666 N N . CYS A 1 83 ? 0.414 2.662 5.961 1.00 84.56 83 CYS A N 1
ATOM 667 C CA . CYS A 1 83 ? 1.155 2.596 7.224 1.00 84.56 83 CYS A CA 1
ATOM 668 C C . CYS A 1 83 ? 2.282 3.646 7.335 1.00 84.56 83 CYS A C 1
ATOM 670 O O . CYS A 1 83 ? 3.090 3.575 8.254 1.00 84.56 83 CYS A O 1
ATOM 672 N N . SER A 1 84 ? 2.325 4.637 6.436 1.00 80.38 84 SER A N 1
ATOM 673 C CA . SER A 1 84 ? 3.351 5.686 6.352 1.00 80.38 84 SER A CA 1
ATOM 674 C C . SER A 1 84 ? 4.747 5.211 5.924 1.00 80.38 84 SER A C 1
ATOM 676 O O . SER A 1 84 ? 5.684 6.007 5.923 1.00 80.38 84 SER A O 1
ATOM 678 N N . GLU A 1 85 ? 4.892 3.974 5.444 1.00 87.00 85 GLU A N 1
ATOM 679 C CA . GLU A 1 85 ? 6.124 3.471 4.814 1.00 87.00 85 GLU A CA 1
ATOM 680 C C . GLU A 1 85 ? 6.098 3.677 3.288 1.00 87.00 85 GLU A C 1
ATOM 682 O O . GLU A 1 85 ? 6.269 2.749 2.500 1.00 87.00 85 GLU A O 1
ATOM 687 N N . TRP A 1 86 ? 5.819 4.901 2.837 1.00 84.50 86 TRP A N 1
ATOM 688 C CA . TRP A 1 86 ? 5.587 5.193 1.415 1.00 84.50 86 TRP A CA 1
ATOM 689 C C . TRP A 1 86 ? 6.841 5.576 0.629 1.00 84.50 86 TRP A C 1
ATOM 691 O O . TRP A 1 86 ? 6.857 5.450 -0.595 1.00 84.50 86 TRP A O 1
ATOM 701 N N . VAL A 1 87 ? 7.885 6.047 1.314 1.00 84.94 87 VAL A N 1
ATOM 702 C CA . VAL A 1 87 ? 9.093 6.594 0.682 1.00 84.94 87 VAL A CA 1
ATOM 703 C C . VAL A 1 87 ? 9.808 5.520 -0.142 1.00 84.94 87 VAL A C 1
ATOM 705 O O . VAL A 1 87 ? 10.113 5.746 -1.308 1.00 84.94 87 VAL A O 1
ATOM 708 N N . GLU A 1 88 ? 10.020 4.334 0.425 1.00 84.94 88 GLU A N 1
ATOM 709 C CA . GLU A 1 88 ? 10.677 3.195 -0.236 1.00 84.94 88 GLU A CA 1
ATOM 710 C C . GLU A 1 88 ? 9.922 2.724 -1.503 1.00 84.94 88 GLU A C 1
ATOM 712 O O . GLU A 1 88 ? 10.508 2.787 -2.587 1.00 84.94 88 GLU A O 1
ATOM 717 N N . PRO A 1 89 ? 8.618 2.363 -1.431 1.00 84.50 89 PRO A N 1
ATOM 718 C CA . PRO A 1 89 ? 7.787 2.082 -2.603 1.00 84.50 89 PRO A CA 1
ATOM 719 C C . PRO A 1 89 ? 7.807 3.156 -3.690 1.00 84.50 89 PRO A C 1
ATOM 721 O O . PRO A 1 89 ? 7.765 2.837 -4.880 1.00 84.50 89 PRO A O 1
ATOM 724 N N . LEU A 1 90 ? 7.836 4.431 -3.294 1.00 85.75 90 LEU A N 1
ATOM 725 C CA . LEU A 1 90 ? 7.842 5.548 -4.227 1.00 85.75 90 LEU A CA 1
ATOM 726 C C . LEU A 1 90 ? 9.148 5.591 -5.023 1.00 85.75 90 LEU A C 1
ATOM 728 O O . LEU A 1 90 ? 9.102 5.717 -6.248 1.00 85.75 90 LEU A O 1
ATOM 732 N N . TRP A 1 91 ? 10.297 5.466 -4.351 1.00 83.12 91 TRP A N 1
ATOM 733 C CA . TRP A 1 91 ? 11.599 5.434 -5.021 1.00 83.12 91 TRP A CA 1
ATOM 734 C C . TRP A 1 91 ? 11.699 4.267 -6.001 1.00 83.12 91 TRP A C 1
ATOM 736 O O . TRP A 1 91 ? 12.187 4.457 -7.117 1.00 83.12 91 TRP A O 1
ATOM 746 N N . ASP A 1 92 ? 11.192 3.092 -5.623 1.00 82.56 92 ASP A N 1
ATOM 747 C CA . ASP A 1 92 ? 11.161 1.928 -6.509 1.00 82.56 92 ASP A CA 1
ATOM 748 C C . ASP A 1 92 ? 10.242 2.164 -7.715 1.00 82.56 92 ASP A C 1
ATOM 750 O O . ASP A 1 92 ? 10.639 1.893 -8.841 1.00 82.56 92 ASP A O 1
ATOM 754 N N . CYS A 1 93 ? 9.065 2.770 -7.546 1.00 84.19 93 CYS A N 1
ATOM 755 C CA . CYS A 1 93 ? 8.191 3.082 -8.686 1.00 84.19 93 CYS A CA 1
ATOM 756 C C . CYS A 1 93 ? 8.760 4.179 -9.603 1.00 84.19 93 CYS A C 1
ATOM 758 O O . CYS A 1 93 ? 8.617 4.100 -10.827 1.00 84.19 93 CYS A O 1
ATOM 760 N N . MET A 1 94 ? 9.424 5.192 -9.040 1.00 83.31 94 MET A N 1
ATOM 761 C CA . MET A 1 94 ? 10.057 6.273 -9.807 1.00 83.31 94 MET A CA 1
ATOM 762 C C . MET A 1 94 ? 11.230 5.781 -10.657 1.00 83.31 94 MET A C 1
ATOM 764 O O . MET A 1 94 ? 11.443 6.314 -11.744 1.00 83.31 94 MET A O 1
ATOM 768 N N . ARG A 1 95 ? 11.966 4.759 -10.197 1.00 80.38 95 ARG A N 1
ATOM 769 C CA . ARG A 1 95 ? 13.048 4.131 -10.976 1.00 80.38 95 ARG A CA 1
ATOM 770 C C . ARG A 1 95 ? 12.549 3.439 -12.242 1.00 80.38 95 ARG A C 1
ATOM 772 O O . ARG A 1 95 ? 13.302 3.330 -13.201 1.00 80.38 95 ARG A O 1
ATOM 779 N N . VAL A 1 96 ? 11.312 2.954 -12.221 1.00 76.88 96 VAL A N 1
ATOM 780 C CA . VAL A 1 96 ? 10.800 2.009 -13.218 1.00 76.88 96 VAL A CA 1
ATOM 781 C C . VAL A 1 96 ? 9.842 2.689 -14.207 1.00 76.88 96 VAL A C 1
ATOM 783 O O . VAL A 1 96 ? 9.784 2.291 -15.367 1.00 76.88 96 VAL A O 1
ATOM 786 N N . THR A 1 97 ? 9.106 3.728 -13.786 1.00 73.38 97 THR A N 1
ATOM 787 C CA . THR A 1 97 ? 8.192 4.464 -14.678 1.00 73.38 97 THR A CA 1
ATOM 788 C C . THR A 1 97 ? 8.639 5.911 -14.919 1.00 73.38 97 THR A C 1
ATOM 790 O O . THR A 1 97 ? 9.186 6.188 -15.981 1.00 73.38 97 THR A O 1
ATOM 793 N N . ASN A 1 98 ? 8.423 6.836 -13.972 1.00 75.25 98 ASN A N 1
ATOM 794 C CA . ASN A 1 98 ? 8.791 8.259 -14.010 1.00 75.25 98 ASN A CA 1
ATOM 795 C C . ASN A 1 98 ? 8.206 8.993 -12.774 1.00 75.25 98 ASN A C 1
ATOM 797 O O . ASN A 1 98 ? 7.524 8.391 -11.937 1.00 75.25 98 ASN A O 1
ATOM 801 N N . THR A 1 99 ? 8.335 10.324 -12.727 1.00 74.69 99 THR A N 1
ATOM 802 C CA . THR A 1 99 ? 7.678 11.259 -11.783 1.00 74.69 99 THR A CA 1
ATOM 803 C C . THR A 1 99 ? 6.149 11.090 -11.689 1.00 74.69 99 THR A C 1
ATOM 805 O O . THR A 1 99 ? 5.550 11.489 -10.695 1.00 74.69 99 THR A O 1
ATOM 808 N N . ALA A 1 100 ? 5.498 10.449 -12.669 1.00 70.31 100 ALA A N 1
ATOM 809 C CA . ALA A 1 100 ? 4.067 10.122 -12.630 1.00 70.31 100 ALA A CA 1
ATOM 810 C C . ALA A 1 100 ? 3.673 9.237 -11.427 1.00 70.31 100 ALA A C 1
ATOM 812 O O . ALA A 1 100 ? 2.528 9.295 -10.979 1.00 70.31 100 ALA A O 1
ATOM 813 N N . ALA A 1 101 ? 4.622 8.491 -10.845 1.00 80.25 101 ALA A N 1
ATOM 814 C CA . ALA A 1 101 ? 4.405 7.775 -9.590 1.00 80.25 101 ALA A CA 1
ATOM 815 C C . ALA A 1 101 ? 3.987 8.724 -8.449 1.00 80.25 101 ALA A C 1
ATOM 817 O O . ALA A 1 101 ? 3.080 8.404 -7.689 1.00 80.25 101 ALA A O 1
ATOM 818 N N . LEU A 1 102 ? 4.539 9.940 -8.368 1.00 80.06 102 LEU A N 1
ATOM 819 C CA . LEU A 1 102 ? 4.150 10.911 -7.335 1.00 80.06 102 LEU A CA 1
ATOM 820 C C . LEU A 1 102 ? 2.668 11.299 -7.422 1.00 80.06 102 LEU A C 1
ATOM 822 O O . LEU A 1 102 ? 2.006 11.420 -6.394 1.00 80.06 102 LEU A O 1
ATOM 826 N N . LEU A 1 103 ? 2.130 11.441 -8.637 1.00 78.75 103 LEU A N 1
ATOM 827 C CA . LEU A 1 103 ? 0.720 11.783 -8.852 1.00 78.75 103 LEU A CA 1
ATOM 828 C C . LEU A 1 103 ? -0.233 10.670 -8.393 1.00 78.75 103 LEU A C 1
ATOM 830 O O . LEU A 1 103 ? -1.373 10.955 -8.041 1.00 78.75 103 LEU A O 1
ATOM 834 N N . PHE A 1 104 ? 0.234 9.422 -8.357 1.00 79.25 104 PHE A N 1
ATOM 835 C CA . PHE A 1 104 ? -0.521 8.283 -7.837 1.00 79.25 104 PHE A CA 1
ATOM 836 C C . PHE A 1 104 ? -0.424 8.162 -6.306 1.00 79.25 104 PHE A C 1
ATOM 838 O O . PHE A 1 104 ? -1.410 7.853 -5.639 1.00 79.25 104 PHE A O 1
ATOM 845 N N . PHE A 1 105 ? 0.751 8.443 -5.738 1.00 78.88 105 PHE A N 1
ATOM 846 C CA . PHE A 1 105 ? 1.023 8.283 -4.306 1.00 78.88 105 PHE A CA 1
ATOM 847 C C . PHE A 1 105 ? 0.485 9.438 -3.446 1.00 78.88 105 PHE A C 1
ATOM 849 O O . PHE A 1 105 ? 0.034 9.204 -2.325 1.00 78.88 105 PHE A O 1
ATOM 856 N N . LEU A 1 106 ? 0.484 10.676 -3.955 1.00 81.75 106 LEU A N 1
ATOM 857 C CA . LEU A 1 106 ? 0.013 11.845 -3.200 1.00 81.75 106 LEU A CA 1
ATOM 858 C C . LEU A 1 106 ? -1.471 11.747 -2.788 1.00 81.75 106 LEU A C 1
ATOM 860 O O . LEU A 1 106 ? -1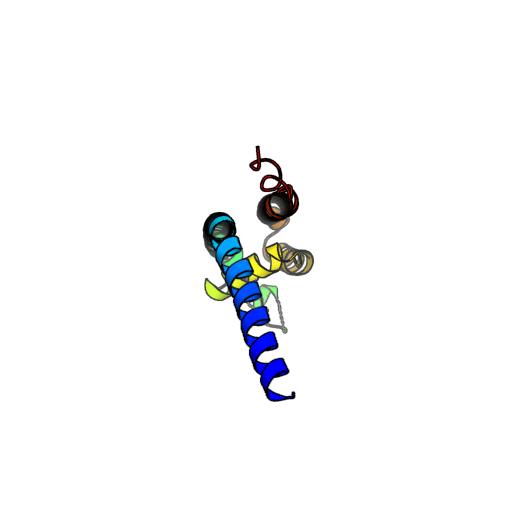.756 11.937 -1.604 1.00 81.75 106 LEU A O 1
ATOM 864 N N . PRO A 1 107 ? -2.423 11.396 -3.679 1.00 80.75 107 PRO A N 1
ATOM 865 C CA . PRO A 1 107 ? -3.820 11.217 -3.288 1.00 80.75 107 PRO A CA 1
ATOM 866 C C . PRO A 1 107 ? -4.010 10.090 -2.267 1.00 80.75 107 PRO A C 1
ATOM 868 O O . PRO A 1 107 ? -4.784 10.250 -1.328 1.00 80.75 107 PRO A O 1
ATOM 871 N N . ALA A 1 108 ? -3.281 8.977 -2.408 1.00 78.56 108 ALA A N 1
ATOM 872 C CA . ALA A 1 108 ? -3.358 7.851 -1.476 1.00 78.56 108 ALA A CA 1
ATOM 873 C C . ALA A 1 108 ? -2.922 8.250 -0.053 1.00 78.56 108 ALA A C 1
ATOM 875 O O . ALA A 1 108 ? -3.579 7.878 0.920 1.00 78.56 108 ALA A O 1
ATOM 876 N N . LEU A 1 109 ? -1.866 9.063 0.071 1.00 78.88 109 LEU A N 1
ATOM 877 C CA . LEU A 1 109 ? -1.371 9.571 1.355 1.00 78.88 109 LEU A CA 1
ATOM 878 C C . LEU A 1 109 ? -2.305 10.607 1.982 1.00 78.88 109 LEU A C 1
ATOM 880 O O . LEU A 1 109 ? -2.550 10.555 3.186 1.00 78.88 109 LEU A O 1
ATOM 884 N N . ILE A 1 110 ? -2.855 11.522 1.179 1.00 80.25 110 ILE A N 1
ATOM 885 C CA . ILE A 1 110 ? -3.814 12.529 1.655 1.00 80.25 110 ILE A CA 1
ATOM 886 C C . ILE A 1 110 ? -5.074 11.842 2.186 1.00 80.25 110 ILE A C 1
ATOM 888 O O . ILE A 1 110 ? -5.529 12.154 3.285 1.00 80.25 110 ILE A O 1
ATOM 892 N N . VAL A 1 111 ? -5.611 10.875 1.439 1.00 78.38 111 VAL A N 1
ATOM 893 C CA . VAL A 1 111 ? -6.805 10.120 1.835 1.00 78.38 111 VAL A CA 1
ATOM 894 C C . VAL A 1 111 ? -6.528 9.257 3.068 1.00 78.38 111 VAL A C 1
ATOM 896 O O . VAL A 1 111 ? -7.313 9.288 4.014 1.00 78.38 111 VAL A O 1
ATOM 899 N N . GLY A 1 112 ? -5.396 8.545 3.108 1.00 74.12 112 GLY A N 1
ATOM 900 C CA . GLY A 1 112 ? -4.990 7.755 4.274 1.00 74.12 112 GLY A CA 1
ATOM 901 C C . GLY A 1 112 ? -4.856 8.605 5.539 1.00 74.12 112 GLY A C 1
ATOM 902 O O . GLY A 1 112 ? -5.443 8.281 6.571 1.00 74.12 112 GLY A O 1
ATOM 903 N N . ASN A 1 113 ? -4.161 9.740 5.449 1.00 77.31 113 ASN A N 1
ATOM 904 C CA . ASN A 1 113 ? -3.949 10.633 6.588 1.00 77.31 113 ASN A CA 1
ATOM 905 C C . ASN A 1 113 ? -5.239 11.353 7.027 1.00 77.31 113 ASN A C 1
ATOM 907 O O . ASN A 1 113 ? -5.470 11.542 8.222 1.00 77.31 113 ASN A O 1
ATOM 911 N N . PHE A 1 114 ? -6.120 11.705 6.084 1.00 77.44 114 PHE A N 1
ATOM 912 C CA . PHE A 1 114 ? -7.439 12.262 6.391 1.00 77.44 114 PHE A CA 1
ATOM 913 C C . PHE A 1 114 ? -8.316 11.259 7.150 1.00 77.44 114 PHE A C 1
ATOM 915 O O . PHE A 1 114 ? -8.972 11.632 8.121 1.00 77.44 114 PHE A O 1
ATOM 922 N N . ILE A 1 115 ? -8.297 9.982 6.759 1.00 71.19 115 ILE A N 1
ATOM 923 C CA . ILE A 1 115 ? -9.041 8.916 7.444 1.00 71.19 115 ILE A CA 1
ATOM 924 C C . ILE A 1 115 ? -8.494 8.684 8.861 1.00 71.19 115 ILE A C 1
ATOM 926 O O . ILE A 1 115 ? -9.275 8.624 9.811 1.00 71.19 115 ILE A O 1
ATOM 930 N N . VAL A 1 116 ? -7.168 8.609 9.025 1.00 70.19 116 VAL A N 1
ATOM 931 C CA . VAL A 1 116 ? -6.518 8.445 10.342 1.00 70.19 116 VAL A CA 1
ATOM 932 C C . VAL A 1 116 ? -6.813 9.636 11.256 1.00 70.19 116 VAL A C 1
ATOM 934 O O . VAL A 1 116 ? -7.165 9.457 12.423 1.00 70.19 116 VAL A O 1
ATOM 937 N N . SER A 1 117 ? -6.752 10.852 10.715 1.00 62.59 117 SER A N 1
ATOM 938 C CA . SER A 1 117 ? -7.109 12.064 11.457 1.00 62.59 117 SER A CA 1
ATOM 939 C C . SER A 1 117 ? -8.600 12.085 11.809 1.00 62.59 117 SER A C 1
ATOM 941 O O . SER A 1 117 ? -8.952 12.411 12.934 1.00 62.59 117 SER A O 1
ATOM 943 N N . SER A 1 118 ? -9.483 11.637 10.912 1.00 64.62 118 SER A N 1
ATOM 944 C CA . SER A 1 118 ? -10.929 11.536 11.173 1.00 64.62 118 SER A CA 1
ATOM 945 C C . SER A 1 118 ? -11.277 10.516 12.265 1.00 64.62 118 SER A C 1
ATOM 947 O O . SER A 1 118 ? -12.274 10.683 12.967 1.00 64.62 118 SER A O 1
ATOM 949 N N . LEU A 1 119 ? -10.460 9.471 12.428 1.00 61.75 119 LEU A N 1
ATOM 950 C CA . LEU A 1 119 ? -10.563 8.514 13.533 1.00 61.75 119 LEU A CA 1
ATOM 951 C C . LEU A 1 119 ? -10.090 9.126 14.861 1.00 61.75 119 LEU A C 1
ATOM 953 O O . LEU A 1 119 ? -10.786 8.992 15.862 1.00 61.75 119 LEU A O 1
ATOM 957 N N . CYS A 1 120 ? -8.943 9.815 14.866 1.00 63.25 120 CYS A N 1
ATOM 958 C CA . CYS A 1 120 ? -8.344 10.405 16.072 1.00 63.25 120 CYS A CA 1
ATOM 959 C C . CYS A 1 120 ? -9.092 11.660 16.566 1.00 63.25 120 CYS A C 1
ATOM 961 O O . CYS A 1 120 ? -9.182 11.912 17.762 1.00 63.25 120 CYS A O 1
ATOM 963 N N . SER A 1 121 ? -9.673 12.440 15.650 1.00 60.75 121 SER A N 1
ATOM 964 C CA . SER A 1 121 ? -10.436 13.653 15.962 1.00 60.75 121 SER A CA 1
ATOM 965 C C . SER A 1 121 ? -11.888 13.390 16.359 1.00 60.75 121 SER A C 1
ATOM 967 O O . SER A 1 121 ? -12.624 14.356 16.564 1.00 60.75 121 SER A O 1
ATOM 969 N N . ARG A 1 122 ? -12.336 12.129 16.476 1.00 49.78 122 ARG A N 1
ATOM 970 C CA . ARG A 1 122 ? -13.625 11.857 17.123 1.00 49.78 122 ARG A CA 1
ATOM 971 C C . ARG A 1 122 ? -13.509 12.287 18.588 1.00 49.78 122 ARG A C 1
ATOM 973 O O . ARG A 1 122 ? -12.728 11.678 19.314 1.00 49.78 122 ARG A O 1
ATOM 980 N N . PRO A 1 123 ? -14.253 13.316 19.032 1.00 47.38 123 PRO A N 1
ATOM 981 C CA . PRO A 1 123 ? -14.205 13.721 20.423 1.00 47.38 123 PRO A CA 1
ATOM 982 C C . PRO A 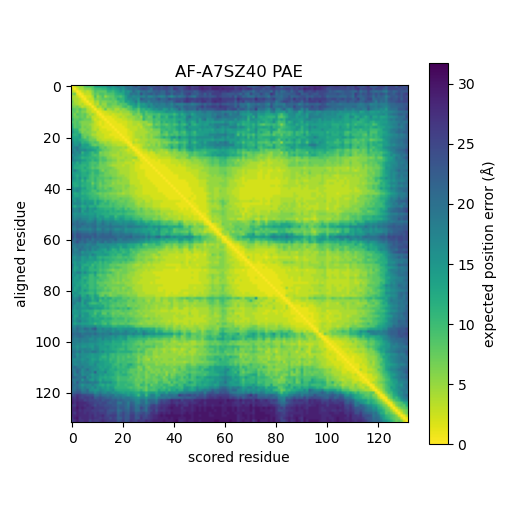1 123 ? -14.710 12.562 21.287 1.00 47.38 123 PRO A C 1
ATOM 984 O O . PRO A 1 123 ? -15.850 12.118 21.134 1.00 47.38 123 PRO A O 1
ATOM 987 N N . GLU A 1 124 ? -13.871 12.085 22.206 1.00 52.03 124 GLU A N 1
ATOM 988 C CA . GLU A 1 124 ? -14.362 11.439 23.418 1.00 52.03 124 GLU A CA 1
ATOM 989 C C . GLU A 1 124 ? -15.281 12.442 24.119 1.00 52.03 124 GLU A C 1
ATOM 991 O O . GLU A 1 124 ? -14.828 13.440 24.675 1.00 52.03 124 GLU A O 1
ATOM 996 N N . GLY A 1 125 ? -16.590 12.215 24.056 1.00 57.34 125 GLY A N 1
ATOM 997 C CA . GLY A 1 125 ? -17.525 12.959 24.887 1.00 57.34 125 GLY A CA 1
ATOM 998 C C . GLY A 1 125 ? -18.856 13.241 24.227 1.00 57.34 125 GLY A C 1
ATOM 999 O O . GLY A 1 125 ? -19.071 14.355 23.763 1.00 57.34 125 GLY A O 1
ATOM 1000 N N . LYS A 1 126 ? -19.775 12.270 24.303 1.00 45.84 126 LYS A N 1
ATOM 1001 C CA . LYS A 1 126 ? -21.208 12.524 24.539 1.00 45.84 126 LYS A CA 1
ATOM 1002 C C . LYS A 1 126 ? -21.892 11.351 25.267 1.00 45.84 126 LYS A C 1
ATOM 1004 O O . LYS A 1 126 ? -22.933 10.917 24.816 1.00 45.84 126 LYS A O 1
ATOM 1009 N N . ASP A 1 127 ? -21.359 10.898 26.408 1.00 49.72 127 ASP A N 1
ATOM 1010 C CA . ASP A 1 127 ? -22.092 9.998 27.334 1.00 49.72 127 ASP A CA 1
ATOM 1011 C C . ASP A 1 127 ? -22.115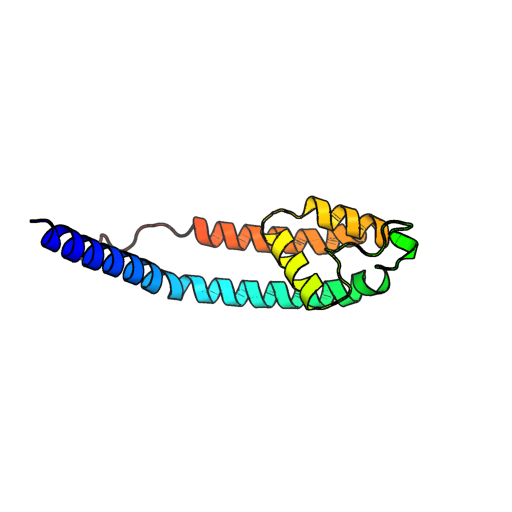 10.505 28.795 1.00 49.72 127 ASP A C 1
ATOM 1013 O O . ASP A 1 127 ? -22.392 9.755 29.723 1.00 49.72 127 ASP A O 1
ATOM 1017 N N . ALA A 1 128 ? -21.853 11.796 29.034 1.00 51.12 128 ALA A N 1
ATOM 1018 C CA . ALA A 1 128 ? -21.846 12.376 30.387 1.00 51.12 128 ALA A CA 1
ATOM 1019 C C . ALA A 1 128 ? -22.951 13.420 30.638 1.00 51.12 128 ALA A C 1
ATOM 1021 O O . ALA A 1 128 ? -22.828 14.205 31.571 1.00 51.12 128 ALA A O 1
ATOM 1022 N N . ASN A 1 129 ? -24.014 13.474 29.819 1.00 44.22 129 ASN A N 1
ATOM 1023 C CA . ASN A 1 129 ? -25.071 14.485 29.994 1.00 44.22 129 ASN A CA 1
ATOM 1024 C C . ASN A 1 129 ? -26.507 13.994 29.728 1.00 44.22 129 ASN A C 1
ATOM 1026 O O . ASN A 1 129 ? -27.349 14.735 29.227 1.00 44.22 129 ASN A O 1
ATOM 1030 N N . THR A 1 130 ? -26.802 12.751 30.108 1.00 47.78 130 THR A N 1
ATOM 1031 C CA . THR A 1 130 ? -28.177 12.233 30.245 1.00 47.78 130 THR A CA 1
ATOM 1032 C C . THR A 1 130 ? -28.319 11.484 31.567 1.00 47.78 130 THR A C 1
ATOM 1034 O O . THR A 1 130 ? -28.536 10.280 31.614 1.00 47.78 130 THR A O 1
ATOM 1037 N N . ALA A 1 131 ? -28.154 12.225 32.658 1.00 44.22 131 ALA A N 1
ATOM 1038 C CA . ALA A 1 131 ? -28.736 11.916 33.958 1.00 44.22 131 ALA A CA 1
ATOM 1039 C C . ALA A 1 131 ? -29.273 13.244 34.511 1.00 44.22 131 ALA A C 1
ATOM 1041 O O . ALA A 1 131 ? -28.655 13.881 35.361 1.00 44.22 131 ALA A O 1
ATOM 1042 N N . SER A 1 132 ? -30.362 13.705 33.892 1.00 43.50 132 SER A N 1
ATOM 1043 C CA . SER A 1 132 ? -31.306 14.634 34.512 1.00 43.50 132 SER A CA 1
ATOM 1044 C C . SER A 1 132 ? -32.385 13.831 35.220 1.00 43.50 132 SER A C 1
ATOM 1046 O O . SER A 1 132 ? -32.637 12.685 34.784 1.00 43.50 132 SER A O 1
#

Radius of gyration: 21.79 Å; Cα contacts (8 Å, |Δi|>4): 88; chains: 1; bounding box: 52×33×65 Å

Mean predicted aligned error: 10.75 Å

InterPro domains:
  IPR005821 Ion transport domain [PF00520] (1-119)
  IPR043203 Voltage-gated cation channel calcium and sodium [PTHR10037] (1-118)

pLDDT: mean 77.05, std 11.97, range [43.5, 91.69]

Nearest PDB structures (foldseek):
  7wfw-assembly1_A  TM=8.141E-01  e=3.938E-06  Homo sapiens
  8f0s-assembly1_A  TM=8.833E-01  e=1.356E-05  Homo sapiens
  8epm-assembly1_A  TM=8.393E-01  e=2.990E-03  Homo sapiens
  4dxw-assembly1_C  TM=8.789E-01  e=1.152E-02  alpha proteobacterium HIMB114
  4dxw-assembly1_D  TM=8.563E-01  e=2.995E-02  alpha proteobacterium HIMB114

Organism: Nematostella vectensis (NCBI:txid45351)

Foldseek 3Di:
DVVVVVVVVVVVVVVVVVVVVVVCVVVVVLVVVLLVVLQVLLVVQLVQQQVQQAQVLVDPVHRDQQGSNDSVSSSVNLVCLLVVVVPVVLVSSCSRHHPVSVVSSVVSNVVSVVSVCVVVPPDPDDPPPPPD